Protein AF-A0A2G2VT58-F1 (afdb_monomer_lite)

InterPro domains:
  IPR038765 Papain-like cysteine peptidase superfamily [SSF54001] (9-67)

Structure (mmCIF, N/CA/C/O backbone):
data_AF-A0A2G2VT58-F1
#
_entry.id   AF-A0A2G2VT58-F1
#
loop_
_atom_site.group_PDB
_atom_site.id
_atom_site.type_symbol
_atom_site.label_atom_id
_atom_site.label_alt_id
_atom_site.label_comp_id
_atom_site.label_asym_id
_atom_site.label_entity_id
_atom_site.label_seq_id
_atom_site.pdbx_PDB_ins_code
_atom_site.Cartn_x
_atom_site.Cartn_y
_atom_site.Cartn_z
_atom_site.occupancy
_atom_site.B_iso_or_equiv
_atom_site.auth_seq_id
_atom_site.auth_comp_id
_atom_site.auth_asym_id
_atom_site.auth_atom_id
_atom_site.pdbx_PDB_model_num
ATOM 1 N N . MET A 1 1 ? -31.368 -1.757 15.392 1.00 49.41 1 MET A N 1
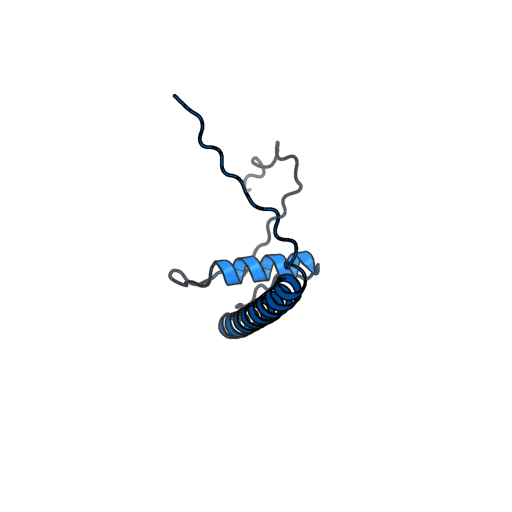ATOM 2 C CA . MET A 1 1 ? -32.252 -1.606 14.222 1.00 49.41 1 MET A CA 1
ATOM 3 C C . MET A 1 1 ? -31.556 -0.613 13.312 1.00 49.41 1 MET A C 1
ATOM 5 O O . MET A 1 1 ? -31.503 0.555 13.663 1.00 49.41 1 MET A O 1
ATOM 9 N N . GLY A 1 2 ? -30.862 -1.107 12.292 1.00 50.47 2 GLY A N 1
ATOM 10 C CA . GLY A 1 2 ? -30.098 -0.311 11.333 1.00 50.47 2 GLY A CA 1
ATOM 11 C C . GLY A 1 2 ? -30.229 -0.989 9.975 1.00 50.47 2 GLY A C 1
ATOM 12 O O . GLY A 1 2 ? -30.306 -2.216 9.904 1.00 50.47 2 GLY A O 1
ATOM 13 N N . ASP A 1 3 ? -30.401 -0.188 8.940 1.00 50.94 3 ASP A N 1
ATOM 14 C CA . ASP A 1 3 ? -31.220 -0.530 7.785 1.00 50.94 3 ASP A CA 1
ATOM 15 C C . ASP A 1 3 ? -30.462 -1.357 6.730 1.00 50.94 3 ASP A C 1
ATOM 17 O O . ASP A 1 3 ? -29.685 -0.828 5.941 1.00 50.94 3 ASP A O 1
ATOM 21 N N . ASN A 1 4 ? -30.743 -2.663 6.665 1.00 51.44 4 ASN A N 1
ATOM 22 C CA . ASN A 1 4 ? -30.266 -3.589 5.622 1.00 51.44 4 ASN A CA 1
ATOM 23 C C . ASN A 1 4 ? -31.077 -3.473 4.309 1.00 51.44 4 ASN A C 1
ATOM 25 O O . ASN A 1 4 ? -31.521 -4.480 3.762 1.00 51.44 4 ASN A O 1
ATOM 29 N N . TYR A 1 5 ? -31.314 -2.260 3.800 1.00 54.34 5 TYR A N 1
ATOM 30 C CA . TYR A 1 5 ? -32.132 -2.044 2.589 1.00 54.34 5 TYR A CA 1
ATOM 31 C C . TYR A 1 5 ? -31.343 -1.613 1.337 1.00 54.34 5 TYR A C 1
ATOM 33 O O . TYR A 1 5 ? -31.958 -1.279 0.330 1.00 54.34 5 TYR A O 1
ATOM 41 N N . LEU A 1 6 ? -30.002 -1.655 1.339 1.00 57.22 6 LEU A N 1
ATOM 42 C CA . LEU A 1 6 ? -29.186 -1.214 0.186 1.00 57.22 6 LEU A CA 1
ATOM 43 C C . LEU A 1 6 ? -28.543 -2.332 -0.659 1.00 57.22 6 LEU A C 1
ATOM 45 O O . LEU A 1 6 ? -27.884 -2.025 -1.647 1.00 57.22 6 LEU A O 1
ATOM 49 N N . LEU A 1 7 ? -28.744 -3.615 -0.338 1.00 62.25 7 LEU A N 1
ATOM 50 C CA . LEU A 1 7 ? -28.127 -4.730 -1.087 1.00 62.25 7 LEU A CA 1
ATOM 51 C C . LEU A 1 7 ? -29.071 -5.440 -2.071 1.00 62.25 7 LEU A C 1
ATOM 53 O O . LEU A 1 7 ? -28.639 -6.320 -2.814 1.00 62.25 7 LEU A O 1
ATOM 57 N N . GLN A 1 8 ? -30.349 -5.061 -2.127 1.00 59.97 8 GLN A N 1
ATOM 58 C CA . GLN A 1 8 ? -31.337 -5.702 -2.998 1.00 59.97 8 GLN A CA 1
ATOM 59 C C . GLN A 1 8 ? -31.195 -5.207 -4.451 1.00 59.97 8 GLN A C 1
ATOM 61 O O . GLN A 1 8 ? -32.008 -4.433 -4.944 1.00 59.97 8 GLN A O 1
ATOM 66 N N . GLY A 1 9 ? -30.119 -5.617 -5.125 1.00 71.50 9 GLY A N 1
ATOM 67 C CA . GLY A 1 9 ? -29.860 -5.282 -6.530 1.00 71.50 9 GLY A CA 1
ATOM 68 C C . GLY A 1 9 ? -28.394 -5.324 -6.966 1.00 71.50 9 GLY A C 1
ATOM 69 O O . GLY A 1 9 ? -28.126 -5.128 -8.149 1.00 71.50 9 GLY A O 1
ATOM 70 N N . ASN A 1 10 ? -27.445 -5.572 -6.058 1.00 74.62 10 ASN A N 1
ATOM 71 C CA . ASN A 1 10 ? -26.041 -5.702 -6.440 1.00 74.62 10 ASN A CA 1
ATOM 72 C C . ASN A 1 10 ? -25.770 -7.144 -6.911 1.00 74.62 10 ASN A C 1
ATOM 74 O O . ASN A 1 10 ? -26.053 -8.069 -6.152 1.00 74.62 10 ASN A O 1
ATOM 78 N N . PRO A 1 11 ? -25.253 -7.377 -8.134 1.00 87.44 11 PRO A N 1
ATOM 79 C CA . PRO A 1 11 ? -24.924 -8.728 -8.599 1.00 87.44 11 PRO A CA 1
ATOM 80 C C . PRO A 1 11 ? -23.707 -9.340 -7.888 1.00 87.44 11 PRO A C 1
ATOM 82 O O . PRO A 1 11 ? -23.365 -10.487 -8.163 1.00 87.44 11 PRO A O 1
ATOM 85 N N . PHE A 1 12 ? -23.043 -8.579 -7.015 1.00 87.19 12 PHE A N 1
ATOM 86 C CA . PHE A 1 12 ? -21.855 -9.001 -6.286 1.00 87.19 12 PHE A CA 1
ATOM 87 C C . PHE A 1 12 ? -22.135 -9.163 -4.797 1.00 87.19 12 PHE A C 1
ATOM 89 O O . PHE A 1 12 ? -22.809 -8.328 -4.187 1.00 87.19 12 PHE A O 1
ATOM 96 N N . ASP A 1 13 ? -21.523 -10.192 -4.217 1.00 86.94 13 ASP A N 1
ATOM 97 C CA . ASP A 1 13 ? -21.420 -10.345 -2.773 1.00 86.94 13 ASP A CA 1
ATOM 98 C C . ASP A 1 13 ? -20.466 -9.271 -2.237 1.00 86.94 13 ASP A C 1
ATOM 100 O O . ASP A 1 13 ? -19.268 -9.272 -2.524 1.00 86.94 13 ASP A O 1
ATOM 104 N N . VAL A 1 14 ? -21.020 -8.303 -1.505 1.00 84.31 14 VAL A N 1
ATOM 105 C CA . VAL A 1 14 ? -20.262 -7.211 -0.885 1.00 84.31 14 VAL A CA 1
ATOM 106 C C . VAL A 1 14 ? -20.143 -7.477 0.606 1.00 84.31 14 VAL A C 1
ATOM 108 O O . VAL A 1 14 ? -21.149 -7.534 1.313 1.00 84.31 14 VAL A O 1
ATOM 111 N N . GLU A 1 15 ? -18.908 -7.581 1.084 1.00 86.69 15 GLU A N 1
ATOM 112 C CA . GLU A 1 15 ? -18.588 -7.693 2.503 1.00 86.69 15 GLU A CA 1
ATOM 113 C C . GLU A 1 15 ? -18.039 -6.362 3.032 1.00 86.69 15 GLU A C 1
ATOM 115 O O . GLU A 1 15 ? -17.156 -5.747 2.430 1.00 86.69 15 GLU A O 1
ATOM 120 N N . TYR A 1 16 ? -18.572 -5.911 4.168 1.00 85.94 16 TYR A N 1
ATOM 121 C CA . TYR A 1 16 ? -18.071 -4.738 4.877 1.00 85.94 16 TYR A CA 1
ATOM 122 C C . TYR A 1 16 ? -17.127 -5.180 5.990 1.00 85.94 16 TYR A C 1
ATOM 124 O O . TYR A 1 16 ? -17.528 -5.904 6.898 1.00 85.94 16 TYR A O 1
ATOM 132 N N . VAL A 1 17 ? -15.887 -4.698 5.938 1.00 83.56 17 VAL A N 1
ATOM 133 C CA . VAL A 1 17 ? -14.879 -4.958 6.969 1.00 83.56 17 VAL A CA 1
ATOM 134 C C . VAL A 1 17 ? -14.795 -3.746 7.895 1.00 83.56 17 VAL A C 1
ATOM 136 O O . VAL A 1 17 ? -14.481 -2.636 7.461 1.00 83.56 17 VAL A O 1
ATOM 139 N N . GLU A 1 18 ? -15.101 -3.949 9.176 1.00 86.44 18 GLU A N 1
ATOM 140 C CA . GLU A 1 18 ? -14.977 -2.927 10.220 1.00 86.44 18 GLU A CA 1
ATOM 141 C C . GLU A 1 18 ? -13.582 -2.928 10.856 1.00 86.44 18 GLU A C 1
ATOM 143 O O . GLU A 1 18 ? -12.835 -3.896 10.760 1.00 86.44 18 GLU A O 1
ATOM 148 N N . GLY A 1 19 ? -13.229 -1.834 11.539 1.00 84.81 19 GLY A N 1
ATOM 149 C CA . GLY A 1 19 ? -11.980 -1.750 12.309 1.00 84.81 19 GLY A CA 1
ATOM 150 C C . GLY A 1 19 ? -10.714 -1.560 11.473 1.00 84.81 19 GLY A C 1
ATOM 151 O O . GLY A 1 19 ? -9.630 -1.440 12.038 1.00 84.81 19 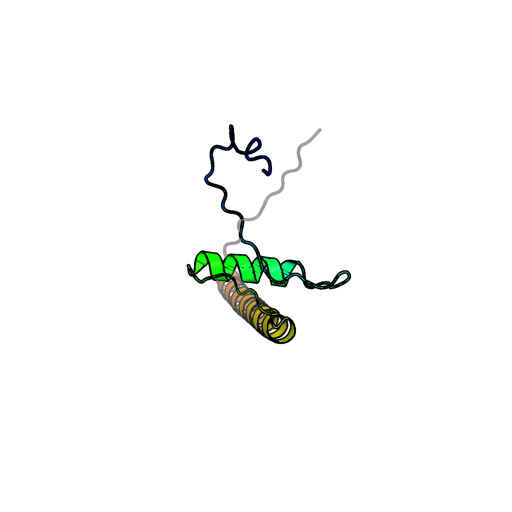GLY A O 1
ATOM 152 N N . VAL A 1 20 ? -10.854 -1.465 10.151 1.00 84.62 20 VAL A N 1
ATOM 153 C CA . VAL A 1 20 ? -9.755 -1.241 9.214 1.00 84.62 20 VAL A CA 1
ATOM 154 C C . VAL A 1 20 ? -9.059 0.084 9.518 1.00 84.62 20 VAL A C 1
ATOM 156 O O . VAL A 1 20 ? -9.702 1.137 9.594 1.00 84.62 20 VAL A O 1
ATOM 159 N N . SER A 1 21 ? -7.736 0.044 9.685 1.00 85.75 21 SER A N 1
ATOM 160 C CA . SER A 1 21 ? -6.965 1.254 9.955 1.00 85.75 21 SER A CA 1
ATOM 161 C C . SER A 1 21 ? -7.061 2.255 8.799 1.00 85.75 21 SER A C 1
ATOM 163 O O . SER A 1 21 ? -7.060 1.919 7.625 1.00 85.75 21 SER A O 1
ATOM 165 N N . GLN A 1 22 ? -7.180 3.540 9.107 1.00 85.06 22 GLN A N 1
ATOM 166 C CA . GLN A 1 22 ? -7.305 4.568 8.075 1.00 85.06 22 GLN A CA 1
ATOM 167 C C . GLN A 1 22 ? -6.078 5.466 8.083 1.00 85.06 22 GLN A C 1
ATOM 169 O O . GLN A 1 22 ? -5.473 5.722 9.127 1.00 85.06 22 GLN A O 1
ATOM 174 N N . GLN A 1 23 ? -5.716 5.970 6.906 1.00 88.56 23 GLN A N 1
ATOM 175 C CA . GLN A 1 23 ? -4.713 7.022 6.811 1.00 88.56 23 GLN A CA 1
ATOM 176 C C . GLN A 1 23 ? -5.188 8.269 7.569 1.00 88.56 23 GLN A C 1
ATOM 178 O O . GLN A 1 23 ? -6.379 8.588 7.590 1.00 88.56 23 GLN A O 1
ATOM 183 N N . SER A 1 24 ? -4.259 9.018 8.161 1.00 87.12 24 SER A N 1
ATOM 184 C CA . SER A 1 24 ? -4.594 10.309 8.762 1.00 87.12 24 SER A CA 1
ATOM 185 C C . SER A 1 24 ? -5.045 11.300 7.690 1.00 87.12 24 SER A C 1
ATOM 187 O O . SER A 1 24 ? -4.449 11.358 6.611 1.00 87.12 24 SER A O 1
ATOM 189 N N . SER A 1 25 ? -6.030 12.143 8.002 1.00 86.75 25 SER A N 1
ATOM 190 C CA . SER A 1 25 ? -6.428 13.251 7.129 1.00 86.75 25 SER A CA 1
ATOM 191 C C . SER A 1 25 ? -5.214 14.114 6.758 1.00 86.75 25 SER A C 1
ATOM 193 O O . SER A 1 25 ? -4.485 14.559 7.645 1.00 86.75 25 SER A O 1
ATOM 195 N N . GLY A 1 26 ? -4.994 14.339 5.460 1.00 86.94 26 GLY A N 1
ATOM 196 C CA . GLY A 1 26 ? -3.833 15.078 4.944 1.00 86.94 26 GLY A CA 1
ATOM 197 C C . GLY A 1 26 ? -2.591 14.223 4.662 1.00 86.94 26 GLY A C 1
ATOM 198 O O . GLY A 1 26 ? -1.586 14.757 4.198 1.00 86.94 26 GLY A O 1
ATOM 199 N N . SER A 1 27 ? -2.642 12.908 4.904 1.00 87.31 27 SER A N 1
ATOM 200 C CA . SER A 1 27 ? -1.625 11.980 4.401 1.00 87.31 27 SER A CA 1
ATOM 201 C C . SER A 1 27 ? -1.682 11.892 2.871 1.00 87.31 27 SER A C 1
ATOM 203 O O . SER A 1 27 ? -2.751 11.954 2.267 1.00 87.31 27 SER A O 1
ATOM 205 N N . LEU A 1 28 ? -0.511 11.731 2.252 1.00 90.25 28 LEU A N 1
ATOM 206 C CA . LEU A 1 28 ? -0.354 11.485 0.814 1.00 90.25 28 LEU A CA 1
ATOM 207 C C . LEU A 1 28 ? -0.187 9.985 0.502 1.00 90.25 28 LEU A C 1
ATOM 209 O O . LEU A 1 28 ? 0.242 9.625 -0.589 1.00 90.25 28 LEU A O 1
ATOM 213 N N . ASP A 1 29 ? -0.500 9.110 1.461 1.00 89.50 29 ASP A N 1
ATOM 214 C CA . ASP A 1 29 ? -0.262 7.663 1.387 1.00 89.50 29 ASP A CA 1
ATOM 215 C C . ASP A 1 29 ? -1.507 6.864 0.991 1.00 89.50 29 ASP A C 1
ATOM 217 O O . ASP A 1 29 ? -1.562 5.654 1.202 1.00 89.50 29 ASP A O 1
ATOM 221 N N . CYS A 1 30 ? -2.516 7.513 0.407 1.00 90.06 30 CYS A N 1
ATOM 222 C CA . CYS A 1 30 ? -3.784 6.870 0.067 1.00 90.06 30 CYS A CA 1
ATOM 223 C C . CYS A 1 30 ? -3.604 5.628 -0.814 1.00 90.06 30 CYS A C 1
ATOM 225 O O . CYS A 1 30 ? -4.194 4.583 -0.541 1.00 90.06 30 CYS A O 1
ATOM 227 N N . SER A 1 31 ? -2.731 5.717 -1.817 1.00 89.88 31 SER A N 1
ATOM 228 C CA . SER A 1 31 ? -2.389 4.609 -2.707 1.00 89.88 31 SER A CA 1
ATOM 229 C C . SER A 1 31 ? -1.725 3.458 -1.960 1.00 89.88 31 SER A C 1
ATOM 231 O O . SER A 1 31 ? -1.990 2.299 -2.261 1.00 89.88 31 SER A O 1
ATOM 233 N N . LEU A 1 32 ? -0.907 3.769 -0.956 1.00 90.38 32 LEU A N 1
ATOM 234 C CA . LEU A 1 32 ? -0.188 2.787 -0.160 1.00 90.38 32 LEU A CA 1
ATOM 235 C C . LEU A 1 32 ? -1.140 1.971 0.717 1.00 90.38 32 LEU A C 1
ATOM 237 O O . LEU A 1 32 ? -1.006 0.753 0.791 1.00 90.38 32 LEU A O 1
ATOM 241 N N . TYR A 1 33 ? -2.130 2.626 1.329 1.00 89.88 33 TYR A N 1
ATOM 242 C CA . TYR A 1 33 ? -3.185 1.942 2.081 1.00 89.88 33 TYR A CA 1
ATOM 243 C C . TYR A 1 33 ? -4.003 1.028 1.163 1.00 89.88 33 TYR A C 1
ATOM 245 O O . TYR A 1 33 ? -4.159 -0.151 1.467 1.00 89.88 33 TYR A O 1
ATOM 253 N N . VAL A 1 34 ? -4.460 1.530 0.009 1.00 89.81 34 VAL A N 1
ATOM 254 C CA . VAL A 1 34 ? -5.250 0.736 -0.952 1.00 89.81 34 VAL A CA 1
ATOM 255 C C . VAL A 1 34 ? -4.468 -0.473 -1.465 1.00 89.81 34 VAL A C 1
ATOM 257 O O . VAL A 1 34 ? -4.995 -1.583 -1.457 1.00 89.81 34 VAL A O 1
ATOM 260 N N . ALA A 1 35 ? -3.211 -0.280 -1.873 1.00 90.88 35 ALA A N 1
ATOM 261 C CA . ALA A 1 35 ? -2.364 -1.364 -2.361 1.00 90.88 35 ALA A CA 1
ATOM 262 C C . ALA A 1 35 ? -2.119 -2.422 -1.278 1.00 90.88 35 ALA A C 1
ATOM 264 O O . ALA A 1 35 ? -2.182 -3.614 -1.558 1.00 90.88 35 ALA A O 1
ATOM 265 N N . THR A 1 36 ? -1.921 -1.990 -0.030 1.00 90.88 36 THR A N 1
ATOM 266 C CA . THR A 1 36 ? -1.764 -2.906 1.106 1.00 90.88 36 THR A CA 1
ATOM 267 C C . THR A 1 36 ? -3.031 -3.725 1.327 1.00 90.88 36 THR A C 1
ATOM 269 O O . THR A 1 36 ? -2.946 -4.939 1.447 1.00 90.88 36 THR A O 1
ATOM 272 N N . TYR A 1 37 ? -4.219 -3.112 1.320 1.00 90.12 37 TYR A N 1
ATOM 273 C CA . TYR A 1 37 ? -5.462 -3.878 1.465 1.00 90.12 37 TYR A CA 1
ATOM 274 C C . TYR A 1 37 ? -5.687 -4.862 0.326 1.00 90.12 37 TYR A C 1
ATOM 276 O O . TYR A 1 37 ? -6.059 -6.005 0.580 1.00 90.12 37 TYR A O 1
ATOM 284 N N . ALA A 1 38 ? -5.422 -4.445 -0.912 1.00 91.38 38 ALA A N 1
ATOM 285 C CA . ALA A 1 38 ? -5.506 -5.335 -2.060 1.00 91.38 38 ALA A CA 1
ATOM 286 C C . ALA A 1 38 ? -4.549 -6.529 -1.918 1.00 91.38 38 ALA A C 1
ATOM 288 O O . ALA A 1 38 ? -4.947 -7.649 -2.221 1.00 91.38 38 ALA A O 1
ATOM 289 N N . GLU A 1 39 ? -3.328 -6.312 -1.422 1.00 91.62 39 GLU A N 1
ATOM 290 C CA . GLU A 1 39 ? -2.347 -7.371 -1.162 1.00 91.62 39 GLU A CA 1
ATOM 291 C C . GLU A 1 39 ? -2.844 -8.359 -0.095 1.00 91.62 39 GLU A C 1
ATOM 293 O O . GLU A 1 39 ? -2.933 -9.550 -0.374 1.00 91.62 39 GLU A O 1
ATOM 298 N N . TYR A 1 40 ? -3.271 -7.873 1.077 1.00 90.44 40 TYR A N 1
ATOM 299 C CA . TYR A 1 40 ? -3.803 -8.734 2.144 1.00 90.44 40 TYR A CA 1
ATOM 300 C C . TYR A 1 40 ? -4.992 -9.576 1.667 1.00 90.44 40 TYR A C 1
ATOM 302 O O . TYR A 1 40 ? -5.024 -10.782 1.897 1.00 90.44 40 TYR A O 1
ATOM 310 N N . LEU A 1 41 ? -5.948 -8.954 0.971 1.00 89.94 41 LEU A N 1
ATOM 311 C CA . LEU A 1 41 ? -7.122 -9.652 0.446 1.00 89.94 41 LEU A CA 1
ATOM 312 C C . LEU A 1 41 ? -6.750 -10.665 -0.643 1.00 89.94 41 LEU A C 1
ATOM 314 O O . LEU A 1 41 ? -7.323 -11.752 -0.681 1.00 89.94 41 LEU A O 1
ATOM 318 N N . SER A 1 42 ? -5.780 -10.336 -1.501 1.00 92.38 42 SER A N 1
ATOM 319 C CA . SER A 1 42 ? -5.298 -11.248 -2.548 1.00 92.38 42 SER A CA 1
ATOM 320 C C . SER A 1 42 ? -4.600 -12.474 -1.959 1.00 92.38 42 SER A C 1
ATOM 322 O O . SER A 1 42 ? -4.766 -13.576 -2.477 1.00 92.38 42 SER A O 1
ATOM 324 N N . ASP A 1 43 ? -3.881 -12.298 -0.850 1.00 93.69 43 ASP A N 1
ATOM 325 C CA . ASP A 1 43 ? -3.216 -13.379 -0.118 1.00 93.69 43 ASP A CA 1
ATOM 326 C C . ASP A 1 43 ? -4.176 -14.155 0.810 1.00 93.69 43 ASP A C 1
ATOM 328 O O . ASP A 1 43 ? -3.767 -15.106 1.480 1.00 93.69 43 ASP A O 1
ATOM 332 N N . GLY A 1 44 ? -5.457 -13.766 0.876 1.00 91.06 44 GLY A N 1
ATOM 333 C CA . GLY A 1 44 ? -6.450 -14.357 1.781 1.00 91.06 44 GLY A CA 1
ATOM 334 C C . GLY A 1 44 ? -6.170 -14.080 3.263 1.00 91.06 44 GLY A C 1
ATOM 335 O O . GLY A 1 44 ? -6.659 -14.797 4.139 1.00 91.06 44 GLY A O 1
ATOM 336 N N . LEU A 1 45 ? -5.355 -13.065 3.554 1.00 89.75 45 LEU A N 1
ATOM 337 C CA . LEU A 1 45 ? -5.001 -12.648 4.901 1.00 89.75 45 LEU A CA 1
ATOM 338 C C . LEU A 1 45 ? -6.072 -11.722 5.476 1.00 89.75 45 LEU A C 1
ATOM 340 O O . LEU A 1 45 ? -6.684 -10.914 4.776 1.00 89.75 45 LEU A O 1
ATOM 344 N N . GLN A 1 46 ? -6.261 -11.799 6.794 1.00 85.94 46 GLN A N 1
ATOM 345 C CA . GLN A 1 46 ? -7.111 -10.837 7.485 1.00 85.94 46 GLN A CA 1
ATOM 346 C C . GLN A 1 46 ? -6.510 -9.442 7.400 1.00 85.94 46 GLN A C 1
ATOM 348 O O . GLN A 1 46 ? -5.322 -9.235 7.654 1.00 85.94 46 GLN A O 1
ATOM 353 N N . VAL A 1 47 ? -7.375 -8.489 7.081 1.00 83.81 47 VAL A N 1
ATOM 354 C CA . VAL A 1 47 ? -7.022 -7.082 7.033 1.00 83.81 47 VAL A CA 1
ATOM 355 C C . VAL A 1 47 ? -6.611 -6.605 8.435 1.00 83.81 47 VAL A C 1
ATOM 357 O O . VAL A 1 47 ? -7.378 -6.786 9.383 1.00 83.81 47 VAL A O 1
ATOM 360 N N . PRO A 1 48 ? -5.422 -5.998 8.596 1.00 79.94 48 PRO A N 1
ATOM 361 C CA . PRO A 1 48 ? -4.975 -5.519 9.893 1.00 79.94 48 PRO A CA 1
ATOM 362 C C . PRO A 1 48 ? -5.836 -4.354 10.392 1.00 79.94 48 PRO A C 1
ATOM 364 O O . PRO A 1 48 ? -6.041 -3.354 9.695 1.00 79.94 48 PRO A O 1
ATOM 367 N N . ASN A 1 49 ? -6.298 -4.479 11.637 1.00 82.69 49 ASN A N 1
ATOM 368 C CA . ASN A 1 49 ? -7.009 -3.420 12.362 1.00 82.69 49 ASN A CA 1
ATOM 369 C C . ASN A 1 49 ? -6.046 -2.440 13.054 1.00 82.69 49 ASN A C 1
ATOM 371 O O . ASN A 1 49 ? -6.440 -1.369 13.513 1.00 82.69 49 ASN A O 1
ATOM 375 N N . ASP A 1 50 ? -4.770 -2.805 13.162 1.00 81.94 50 ASP A N 1
ATOM 376 C CA . ASP A 1 50 ? -3.719 -1.976 13.725 1.00 81.94 50 ASP A CA 1
ATOM 377 C C . ASP A 1 50 ? -3.130 -1.005 12.693 1.00 81.94 50 ASP A C 1
ATOM 379 O O . ASP A 1 50 ? -3.423 -1.032 11.493 1.00 81.94 50 ASP A O 1
ATOM 383 N N . LYS A 1 51 ? -2.320 -0.065 13.188 1.00 80.75 51 LYS A N 1
ATOM 384 C CA . LYS A 1 51 ? -1.753 0.999 12.364 1.00 80.75 51 LYS A CA 1
ATOM 385 C C . LYS A 1 51 ? -0.798 0.407 11.330 1.00 80.75 51 LYS A C 1
ATOM 387 O O . LYS A 1 51 ? 0.269 -0.095 11.673 1.00 80.75 51 LYS A O 1
ATOM 392 N N . ILE A 1 52 ? -1.131 0.602 10.059 1.00 83.62 52 ILE A N 1
ATOM 393 C CA . ILE A 1 52 ? -0.245 0.275 8.948 1.00 83.62 52 ILE A CA 1
ATOM 394 C C . ILE A 1 52 ? 1.072 1.062 9.068 1.00 83.62 52 ILE A C 1
ATOM 396 O O . ILE A 1 52 ? 1.087 2.293 9.191 1.00 83.62 52 ILE A O 1
ATOM 400 N N . ASN A 1 53 ? 2.202 0.351 9.005 1.00 88.50 53 ASN A N 1
ATOM 401 C CA . ASN A 1 53 ? 3.526 0.967 8.999 1.00 88.50 53 ASN A CA 1
ATOM 402 C C . ASN A 1 53 ? 3.843 1.556 7.615 1.00 88.50 53 ASN A C 1
ATOM 404 O O . ASN A 1 53 ? 4.500 0.943 6.773 1.00 88.50 53 ASN A O 1
ATOM 408 N N . VAL A 1 54 ? 3.363 2.780 7.401 1.00 87.12 54 VAL A N 1
ATOM 409 C CA . VAL A 1 54 ? 3.520 3.543 6.155 1.00 87.12 54 VAL A CA 1
ATOM 410 C C . VAL A 1 54 ? 4.987 3.712 5.755 1.00 87.12 54 VAL A C 1
ATOM 412 O O . VAL A 1 54 ? 5.311 3.640 4.573 1.00 87.12 54 VAL A O 1
ATOM 415 N N . GLU A 1 55 ? 5.895 3.909 6.714 1.00 90.81 55 GLU A N 1
ATOM 416 C CA . GLU A 1 55 ? 7.316 4.104 6.410 1.00 90.81 55 GLU A CA 1
ATOM 417 C C . GLU A 1 55 ? 7.941 2.837 5.812 1.00 90.81 55 GLU A C 1
ATOM 419 O O . GLU A 1 55 ? 8.664 2.903 4.813 1.00 90.81 55 GLU A O 1
ATOM 424 N N . LEU A 1 56 ? 7.621 1.676 6.390 1.00 91.06 56 LEU A N 1
ATOM 425 C CA . LEU A 1 56 ? 8.056 0.382 5.872 1.00 91.06 56 LEU A CA 1
ATOM 426 C C . LEU A 1 56 ? 7.496 0.134 4.469 1.00 91.06 56 LEU A C 1
ATOM 428 O O . LEU A 1 56 ? 8.230 -0.277 3.571 1.00 91.06 56 LEU A O 1
ATOM 432 N N . LEU A 1 57 ? 6.211 0.421 4.267 1.00 89.25 57 LEU A N 1
ATOM 433 C CA . LEU A 1 57 ? 5.567 0.242 2.972 1.00 89.25 57 LEU A CA 1
ATOM 434 C C . LEU A 1 57 ? 6.161 1.163 1.906 1.00 89.25 57 LEU A C 1
ATOM 436 O O . LEU A 1 57 ? 6.452 0.694 0.809 1.00 89.25 57 LEU A O 1
ATOM 440 N N . ARG A 1 58 ? 6.424 2.439 2.217 1.00 91.56 58 ARG A N 1
ATOM 441 C CA . ARG A 1 58 ? 7.089 3.360 1.281 1.00 91.56 58 ARG A CA 1
ATOM 442 C C . ARG A 1 58 ? 8.433 2.804 0.828 1.00 91.56 58 ARG A C 1
ATOM 444 O O . ARG A 1 58 ? 8.708 2.809 -0.365 1.00 91.56 58 ARG A O 1
ATOM 451 N N . LYS A 1 59 ? 9.243 2.290 1.760 1.00 94.69 59 LY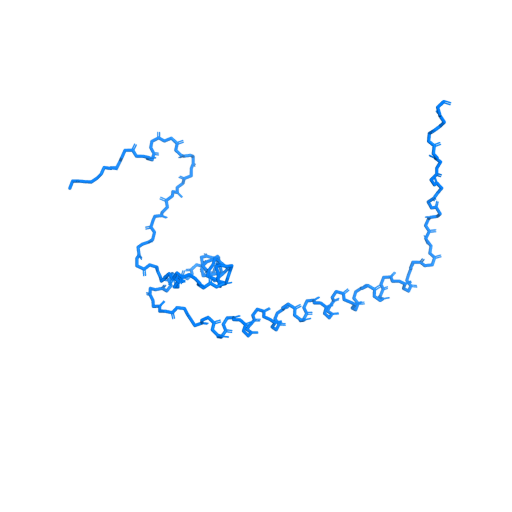S A N 1
ATOM 452 C CA . LYS A 1 59 ? 10.534 1.654 1.447 1.00 94.69 59 LYS A CA 1
ATOM 453 C C . LYS A 1 59 ? 10.347 0.441 0.536 1.00 94.69 59 LYS A C 1
ATOM 455 O O . LYS A 1 59 ? 10.990 0.367 -0.504 1.00 94.69 59 LYS A O 1
ATOM 460 N N . ARG A 1 60 ? 9.424 -0.465 0.878 1.00 93.31 60 ARG A N 1
ATOM 461 C CA . ARG A 1 60 ? 9.139 -1.670 0.086 1.00 93.31 60 ARG A CA 1
ATOM 462 C C . ARG A 1 60 ? 8.706 -1.332 -1.342 1.00 93.31 60 ARG A C 1
ATOM 464 O O . ARG A 1 60 ? 9.275 -1.870 -2.287 1.00 93.31 60 ARG A O 1
ATOM 471 N N . TYR A 1 61 ? 7.729 -0.440 -1.502 1.00 91.06 61 TYR A N 1
ATOM 472 C CA . TYR A 1 61 ? 7.206 -0.065 -2.817 1.00 91.06 61 TYR A CA 1
ATOM 473 C C . TYR A 1 61 ? 8.199 0.774 -3.628 1.00 91.06 61 TYR A C 1
ATOM 475 O O . TYR A 1 61 ? 8.287 0.579 -4.836 1.00 91.06 61 TYR A O 1
ATOM 483 N N . ALA A 1 62 ? 8.997 1.640 -2.993 1.00 93.56 62 ALA A N 1
ATOM 484 C CA . ALA A 1 62 ? 10.077 2.353 -3.674 1.00 93.56 62 ALA A CA 1
ATOM 485 C C . ALA A 1 62 ? 11.146 1.387 -4.209 1.00 93.56 62 ALA A C 1
ATOM 487 O O . ALA A 1 62 ? 11.559 1.509 -5.358 1.00 93.56 62 ALA A O 1
ATOM 488 N N . THR A 1 63 ? 11.550 0.391 -3.412 1.00 96.38 63 THR A N 1
ATOM 489 C CA . THR A 1 63 ? 12.484 -0.653 -3.861 1.00 96.38 63 THR A CA 1
ATOM 490 C C . THR A 1 63 ? 11.891 -1.496 -4.986 1.00 96.38 63 THR A C 1
ATOM 492 O O . THR A 1 63 ? 12.568 -1.751 -5.977 1.00 96.38 63 THR A O 1
ATOM 495 N N . LEU A 1 64 ? 10.623 -1.903 -4.870 1.00 92.69 64 LEU A N 1
ATOM 496 C CA . LEU A 1 64 ? 9.947 -2.669 -5.917 1.00 92.69 64 LEU A CA 1
ATOM 497 C C . LEU A 1 64 ? 9.881 -1.891 -7.238 1.00 92.69 64 LEU A C 1
ATOM 499 O O . LEU A 1 64 ? 10.130 -2.464 -8.297 1.00 92.69 64 LEU A O 1
ATOM 503 N N . LEU A 1 65 ? 9.566 -0.596 -7.169 1.00 92.50 65 LEU A N 1
ATOM 504 C CA . LEU A 1 65 ? 9.483 0.264 -8.343 1.00 92.50 65 LEU A CA 1
ATOM 505 C C . LEU A 1 65 ? 10.852 0.447 -9.007 1.00 92.50 65 LEU A C 1
ATOM 507 O O . LEU A 1 65 ? 10.943 0.282 -10.219 1.00 92.50 65 LEU A O 1
ATOM 511 N N . GLY A 1 66 ? 11.906 0.694 -8.224 1.00 95.88 66 GLY A N 1
ATOM 512 C CA . GLY A 1 66 ? 13.274 0.781 -8.746 1.00 95.88 66 GLY A CA 1
ATOM 513 C C . GLY A 1 66 ? 13.702 -0.502 -9.460 1.00 95.88 66 GLY A C 1
ATOM 514 O O . GLY A 1 66 ? 14.114 -0.457 -10.614 1.00 95.88 66 GLY A O 1
ATOM 515 N N . ASN A 1 67 ? 13.472 -1.665 -8.840 1.00 95.56 67 ASN A N 1
ATOM 516 C CA . ASN A 1 67 ? 13.792 -2.955 -9.459 1.00 95.56 67 ASN A CA 1
ATOM 517 C C . ASN A 1 67 ? 13.032 -3.175 -10.779 1.00 95.56 67 ASN A C 1
ATOM 519 O O . ASN A 1 67 ? 13.564 -3.756 -11.722 1.00 95.56 67 ASN A O 1
ATOM 523 N N . TYR A 1 68 ? 11.771 -2.739 -10.858 1.00 93.94 68 TYR A N 1
ATOM 524 C CA . TYR A 1 68 ? 10.996 -2.834 -12.093 1.00 93.94 68 TYR A CA 1
ATOM 525 C C . TYR A 1 68 ? 11.552 -1.923 -13.192 1.00 93.94 68 TYR A C 1
ATOM 527 O O . TYR A 1 68 ? 11.593 -2.327 -14.355 1.00 93.94 68 TYR A O 1
ATOM 535 N N . GLU A 1 69 ? 11.972 -0.708 -12.846 1.00 93.06 69 GLU A N 1
ATOM 536 C CA . GLU A 1 69 ? 12.607 0.216 -13.786 1.00 93.06 69 GLU A CA 1
ATOM 537 C C . GLU A 1 69 ? 13.913 -0.360 -14.342 1.00 93.06 69 GLU A C 1
ATOM 539 O O . GLU A 1 69 ? 14.101 -0.328 -15.560 1.00 93.06 69 GLU A O 1
ATOM 544 N N . ASP A 1 70 ? 14.735 -0.980 -13.492 1.00 92.81 70 ASP A N 1
ATOM 545 C CA . ASP A 1 70 ? 15.979 -1.646 -13.890 1.00 92.81 70 ASP A CA 1
ATOM 546 C C . ASP A 1 70 ? 15.715 -2.799 -14.869 1.00 92.81 70 ASP A C 1
ATOM 548 O O . ASP A 1 70 ? 16.252 -2.824 -15.979 1.00 92.81 70 ASP A O 1
ATOM 552 N N . VAL A 1 71 ? 14.803 -3.713 -14.515 1.00 93.25 71 VAL A N 1
ATOM 553 C CA . VAL A 1 71 ? 14.417 -4.844 -15.380 1.00 93.25 71 VAL A CA 1
ATOM 554 C C . VAL A 1 71 ? 13.820 -4.353 -16.702 1.00 93.25 71 VAL A C 1
ATOM 556 O O . VAL A 1 71 ? 14.053 -4.929 -17.769 1.00 93.25 71 VAL A O 1
ATOM 559 N N . LYS A 1 72 ? 13.034 -3.274 -16.665 1.00 90.44 72 LYS A N 1
ATOM 560 C CA . LYS A 1 72 ? 12.437 -2.683 -17.865 1.00 90.44 72 LYS A CA 1
ATOM 561 C C . LYS A 1 72 ? 13.489 -2.025 -18.759 1.00 90.44 72 LYS A C 1
ATOM 563 O O . LYS A 1 72 ? 13.339 -2.089 -19.981 1.00 90.44 72 LY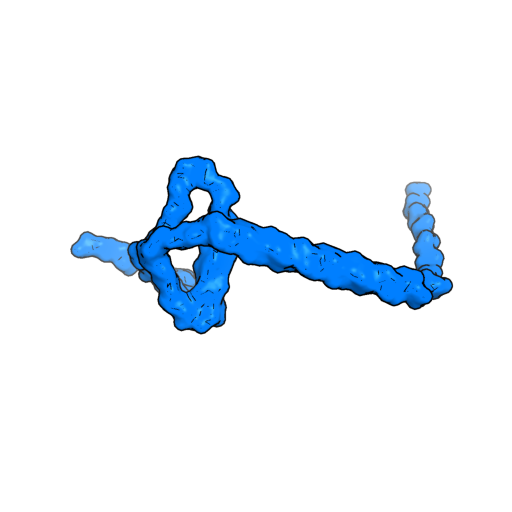S A O 1
ATOM 568 N N . ALA A 1 73 ? 14.515 -1.399 -18.187 1.00 88.62 73 ALA A N 1
ATOM 569 C CA . ALA A 1 73 ? 15.627 -0.818 -18.932 1.00 88.62 73 ALA A CA 1
ATOM 570 C C . ALA A 1 73 ? 16.478 -1.909 -19.595 1.00 88.62 73 ALA A C 1
ATOM 572 O O . ALA A 1 73 ? 16.728 -1.832 -20.796 1.00 88.62 73 ALA A O 1
ATOM 573 N N . GLU A 1 74 ? 16.823 -2.970 -18.863 1.00 86.38 74 GLU A N 1
ATOM 574 C CA . GLU A 1 74 ? 17.547 -4.127 -19.401 1.00 86.38 74 GLU A CA 1
ATOM 575 C C . GLU A 1 74 ? 16.789 -4.768 -20.571 1.00 86.38 74 GLU A C 1
ATOM 577 O O . GLU A 1 74 ? 17.344 -4.977 -21.648 1.00 86.38 74 GLU A O 1
ATOM 582 N N . LYS A 1 75 ? 15.479 -4.985 -20.417 1.00 84.06 75 LYS A N 1
ATOM 583 C CA . LYS A 1 75 ? 14.649 -5.550 -21.487 1.00 84.06 75 LYS A CA 1
ATOM 584 C C . LYS A 1 75 ? 14.582 -4.662 -22.735 1.00 84.06 75 LYS A C 1
ATOM 586 O O . LYS A 1 75 ? 14.467 -5.188 -23.839 1.00 84.06 75 LYS A O 1
ATOM 591 N N . ARG A 1 76 ? 14.629 -3.332 -22.584 1.00 74.00 76 ARG A N 1
ATOM 592 C CA . ARG A 1 76 ? 14.697 -2.404 -23.727 1.00 74.00 76 ARG A CA 1
ATOM 593 C C . ARG A 1 76 ? 16.042 -2.489 -24.438 1.00 74.00 76 ARG A C 1
ATOM 595 O O . ARG A 1 76 ? 16.044 -2.567 -25.657 1.00 74.00 76 ARG A O 1
ATOM 602 N N . HIS A 1 77 ? 17.142 -2.579 -23.693 1.00 61.50 77 HIS A N 1
ATOM 603 C CA . HIS A 1 77 ? 18.466 -2.789 -24.281 1.00 61.50 77 HIS A CA 1
ATOM 604 C C . HIS A 1 77 ? 18.544 -4.087 -25.094 1.00 61.50 77 HIS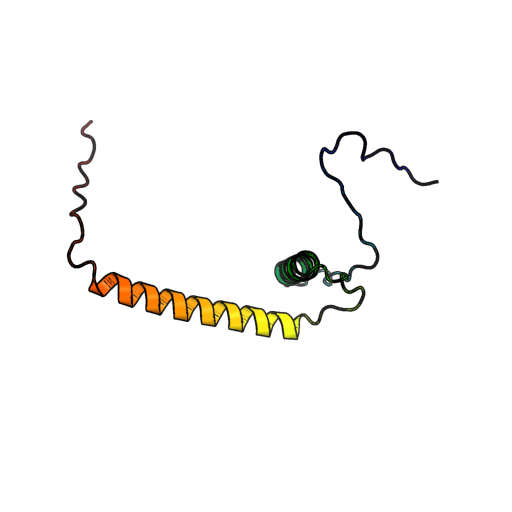 A C 1
ATOM 606 O O . HIS A 1 77 ? 19.001 -4.061 -26.228 1.00 61.50 77 HIS A O 1
ATOM 612 N N . VAL A 1 78 ? 18.017 -5.197 -24.566 1.00 63.97 78 VAL A N 1
ATOM 613 C CA . VAL A 1 78 ? 17.993 -6.484 -25.288 1.00 63.97 78 VAL A CA 1
ATOM 614 C C . VAL A 1 78 ? 17.097 -6.434 -26.536 1.00 63.97 78 VAL A C 1
ATOM 616 O O . VAL A 1 78 ? 17.351 -7.138 -27.507 1.00 63.97 78 VAL A O 1
ATOM 619 N N . SER A 1 79 ? 16.044 -5.611 -26.529 1.00 59.53 79 SER A N 1
ATOM 620 C CA . SER A 1 79 ? 15.156 -5.433 -27.685 1.00 59.53 79 SER A CA 1
ATOM 621 C C . SER A 1 79 ? 15.780 -4.582 -28.794 1.00 59.53 79 SER A C 1
ATOM 623 O O . SER A 1 79 ? 15.481 -4.829 -29.959 1.00 59.53 79 SER A O 1
ATOM 625 N N . ASP A 1 80 ? 16.601 -3.587 -28.449 1.00 55.88 80 ASP A N 1
ATOM 626 C CA . ASP A 1 80 ? 17.219 -2.677 -29.424 1.00 55.88 80 ASP A CA 1
ATOM 627 C C . ASP A 1 80 ? 18.332 -3.367 -30.239 1.00 55.88 80 ASP A C 1
ATOM 629 O O . ASP A 1 80 ? 18.548 -3.009 -31.396 1.00 55.88 80 ASP A O 1
ATOM 633 N N . ASP A 1 81 ? 18.988 -4.397 -29.690 1.00 55.03 81 ASP A N 1
ATOM 634 C CA . ASP A 1 81 ? 20.019 -5.169 -30.407 1.00 55.03 81 ASP A CA 1
ATOM 635 C C . ASP A 1 81 ? 19.438 -6.087 -31.509 1.00 55.03 81 ASP A C 1
ATOM 637 O O . ASP A 1 81 ? 20.131 -6.413 -32.475 1.00 55.03 81 ASP A O 1
ATOM 641 N N . GLU A 1 82 ? 18.150 -6.448 -31.432 1.00 58.00 82 GLU A N 1
ATOM 642 C CA . GLU A 1 82 ? 17.443 -7.241 -32.455 1.00 58.00 82 GLU A CA 1
ATOM 643 C C . GLU A 1 82 ? 16.575 -6.374 -33.403 1.00 58.00 82 GLU A C 1
ATOM 645 O O . GLU A 1 82 ? 16.130 -6.858 -34.447 1.00 58.00 82 GLU A O 1
ATOM 650 N N . ASP A 1 83 ? 16.381 -5.072 -33.127 1.00 53.03 83 ASP A N 1
ATOM 651 C CA . ASP A 1 83 ? 15.599 -4.134 -33.970 1.00 53.03 83 ASP A CA 1
ATOM 652 C C . ASP A 1 83 ? 16.399 -3.545 -35.155 1.00 53.03 83 ASP A C 1
ATOM 654 O O . ASP A 1 83 ? 16.080 -2.496 -35.718 1.00 53.03 83 ASP A O 1
ATOM 658 N N . SER A 1 84 ? 17.424 -4.259 -35.635 1.00 53.62 84 SER A N 1
ATOM 659 C CA . SER A 1 84 ? 18.044 -3.949 -36.937 1.00 53.62 84 SER A CA 1
ATOM 660 C C . SER A 1 84 ? 17.106 -4.208 -38.133 1.00 53.62 84 SER A C 1
ATOM 662 O O . SER A 1 84 ? 17.439 -3.868 -39.271 1.00 53.62 84 SER A O 1
ATOM 664 N N . GLN A 1 85 ? 15.906 -4.754 -37.895 1.00 60.31 85 GLN A N 1
ATOM 665 C CA . GLN A 1 85 ? 14.828 -4.884 -38.880 1.00 60.31 85 GLN A CA 1
ATOM 666 C C . GLN A 1 85 ? 13.634 -3.967 -38.584 1.00 60.31 85 GLN A C 1
ATOM 668 O O . GLN A 1 85 ? 12.479 -4.364 -38.734 1.00 60.31 85 GLN A O 1
ATOM 673 N N . GLN A 1 86 ? 13.898 -2.713 -38.228 1.00 58.62 86 GLN A N 1
ATOM 674 C CA . GLN A 1 86 ? 12.872 -1.681 -38.143 1.00 58.62 86 GLN A CA 1
ATOM 67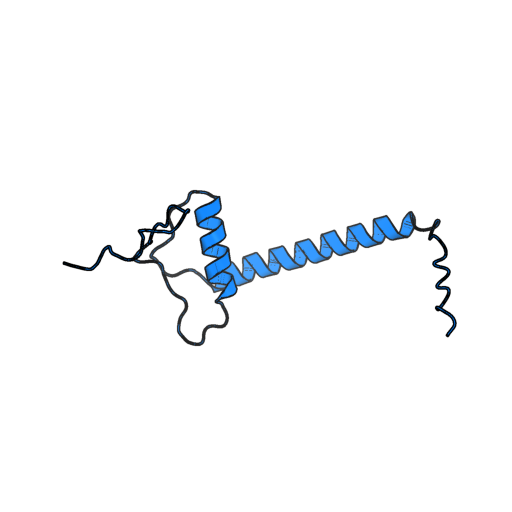5 C C . GLN A 1 86 ? 12.062 -1.606 -39.464 1.00 58.62 86 GLN A C 1
ATOM 677 O O . GLN A 1 86 ? 12.626 -1.288 -40.524 1.00 58.62 86 GLN A O 1
ATOM 682 N N . PRO A 1 87 ? 10.737 -1.861 -39.474 1.00 52.09 87 PRO A N 1
ATOM 683 C CA . PRO A 1 87 ? 9.924 -1.612 -40.653 1.00 52.09 87 PRO A CA 1
ATOM 684 C C . PRO A 1 87 ? 9.834 -0.097 -40.830 1.00 52.09 87 PRO A C 1
ATOM 686 O O . PRO A 1 87 ? 9.302 0.605 -39.970 1.00 52.09 87 PRO A O 1
ATOM 689 N N . LYS A 1 88 ? 10.356 0.419 -41.949 1.00 56.28 88 LYS A N 1
ATOM 690 C CA . LYS A 1 88 ? 10.172 1.819 -42.355 1.00 56.28 88 LYS A CA 1
ATOM 691 C C . LYS A 1 88 ? 8.683 2.173 -42.293 1.00 56.28 88 LYS A C 1
ATOM 693 O O . LYS A 1 88 ? 7.911 1.772 -43.165 1.00 56.28 88 LYS A O 1
ATOM 698 N N . LEU A 1 89 ? 8.289 2.948 -41.285 1.00 58.19 89 LEU A N 1
ATOM 699 C CA . LEU A 1 89 ? 6.972 3.570 -41.222 1.00 58.19 89 LEU A CA 1
ATOM 700 C C . LEU A 1 89 ? 6.913 4.670 -42.284 1.00 58.19 89 LEU A C 1
ATOM 702 O O . LEU A 1 89 ? 7.271 5.820 -42.043 1.00 58.19 89 LEU A O 1
ATOM 706 N N . ASN A 1 90 ? 6.463 4.302 -43.483 1.00 58.28 90 ASN A N 1
ATOM 707 C CA . ASN A 1 90 ? 6.049 5.266 -44.492 1.00 58.28 90 ASN A CA 1
ATOM 708 C C . ASN A 1 90 ? 4.712 5.867 -44.042 1.00 58.28 90 ASN A C 1
ATOM 710 O O . ASN A 1 90 ? 3.645 5.366 -44.392 1.00 58.28 90 ASN A O 1
ATOM 714 N N . PHE A 1 91 ? 4.768 6.928 -43.238 1.00 60.78 91 PHE A N 1
ATOM 715 C CA . PHE A 1 91 ? 3.607 7.778 -43.001 1.00 60.78 91 PHE A CA 1
ATOM 716 C C . PHE A 1 91 ? 3.289 8.525 -44.299 1.00 60.78 91 PHE A C 1
ATOM 718 O O . PHE A 1 91 ? 3.915 9.529 -44.631 1.00 60.78 91 PHE A O 1
ATOM 725 N N . ILE A 1 92 ? 2.325 8.006 -45.053 1.00 57.84 92 ILE A N 1
ATOM 726 C CA . ILE A 1 92 ? 1.683 8.749 -46.133 1.00 57.84 92 ILE A CA 1
ATOM 727 C C . ILE A 1 92 ? 0.572 9.568 -45.477 1.00 57.84 92 ILE A C 1
ATOM 729 O O . ILE A 1 92 ? -0.384 9.008 -44.941 1.00 57.84 92 ILE A O 1
ATOM 733 N N . ALA A 1 93 ? 0.732 10.892 -45.467 1.00 63.59 93 ALA A N 1
ATOM 734 C CA . ALA A 1 93 ? -0.326 11.803 -45.048 1.00 63.59 93 ALA A CA 1
ATOM 735 C C . ALA A 1 93 ? -1.518 11.701 -46.023 1.00 63.59 93 ALA A C 1
ATOM 737 O O . ALA A 1 93 ? -1.289 11.542 -47.227 1.00 63.59 93 ALA A O 1
ATOM 738 N N . PRO A 1 94 ? -2.771 11.798 -45.544 1.00 56.66 94 PRO A N 1
ATOM 739 C CA . PRO A 1 94 ? -3.920 11.850 -46.431 1.00 56.66 94 PRO A CA 1
ATOM 740 C C . PRO A 1 94 ? -3.894 13.184 -47.179 1.00 56.66 94 PRO A C 1
ATOM 742 O O . PRO A 1 94 ? -3.742 14.242 -46.570 1.00 56.66 94 PRO A O 1
ATOM 745 N N . ASN A 1 95 ? -3.998 13.118 -48.500 1.00 63.06 95 ASN A N 1
ATOM 746 C CA . ASN A 1 95 ? -4.223 14.285 -49.334 1.00 63.06 95 ASN A CA 1
ATOM 747 C C . ASN A 1 95 ? -5.669 14.770 -49.157 1.00 63.06 95 ASN A C 1
ATOM 749 O O . ASN A 1 95 ? -6.601 13.970 -49.242 1.00 63.06 95 ASN A O 1
ATOM 753 N N . GLU A 1 96 ? -5.833 16.068 -48.904 1.00 60.91 96 GLU A N 1
ATOM 754 C CA . GLU A 1 96 ? -7.108 16.776 -49.091 1.00 60.91 96 GLU A CA 1
ATOM 755 C C . GLU A 1 96 ? -7.419 16.973 -50.581 1.00 60.91 96 GLU A C 1
ATOM 757 O O . GLU A 1 96 ? -6.461 17.150 -51.376 1.00 60.91 96 GLU A O 1
#

pLDDT: mean 79.23, std 14.85, range [49.41, 96.38]

Radius of gyration: 23.59 Å; chains: 1; bounding box: 52×31×64 Å

Foldseek 3Di:
DDDPPPPVDDPDDDDDDPLADDDPPPDPCPVLSVVVVVVCVVVVHDHDSDDDPSVVSVVVVVVVVVVVVVVVVVVVVVVVVVVPVPDPPPPDDDDD

Sequence (96 aa):
MGDNYLLQGNPFDVEYVEGVSQQSSGSLDCSLYVATYAEYLSDGLQVPNDKINVELLRKRYATLLGNYEDVKAEKRHVSDDEDSQQPKLNFIAPNE

Organism: Capsicum baccatum (NCBI:txid33114)

Secondary structure (DSSP, 8-state):
-----S-TT-SS---PPPS---PPTT-S-HHHHHHHHHHHHHTTPPPP-SPP-HHHHHHHHHHHHHHHHHHHHHHHHHHHTTGGG-------PPP-